Protein AF-A0AAJ1N4U2-F1 (afdb_monomer)

Foldseek 3Di:
DCLLLLADPVDAQFFDDPVSVVVCCVVQNPVRVQVVVVVCCVVQQFAPPQKDQDPDDPDRIDGDRRRSGTDPVSNCVSPPPPVCVVPVDDPDDDDPVVVVVVVVVVVLVPDDPVVVVVVVVQCVVPNPVRND

Radius of gyration: 30.69 Å; Cα contacts (8 Å, |Δi|>4): 133; chains: 1; bounding box: 66×24×77 Å

pLDDT: mean 81.11, std 14.92, range [43.81, 97.19]

Organism: Providencia stuartii (NCBI:txid588)

Sequence (132 aa):
MIIQALNNREFLMKPITQDKFNELLEEFGEDQLARELDYLQKRGLVQDGAVRIGVVDDEPYSFNIHKMGLTADGVDCANADTLGNKLNVVNIKIHESTIKNLEAMIRAVNLPDEDKKTLLDMVKEKGAEAVV

Structure (mmCIF, N/CA/C/O backbone):
data_AF-A0AAJ1N4U2-F1
#
_entry.id   AF-A0AAJ1N4U2-F1
#
loop_
_atom_site.group_PDB
_atom_site.id
_atom_site.type_symbol
_atom_site.label_atom_id
_atom_site.label_alt_id
_atom_site.label_comp_id
_atom_site.label_asym_id
_atom_site.label_entity_id
_atom_site.label_seq_id
_atom_site.pdbx_PDB_ins_code
_atom_site.Cartn_x
_atom_site.Cartn_y
_atom_site.Cartn_z
_atom_site.occupancy
_atom_site.B_iso_or_equiv
_atom_site.auth_seq_id
_atom_site.auth_comp_id
_atom_site.auth_asym_id
_atom_site.auth_atom_id
_atom_site.pdbx_PDB_model_num
ATOM 1 N N . MET A 1 1 ? 5.713 5.160 3.209 1.00 71.12 1 MET A N 1
ATOM 2 C CA . MET A 1 1 ? 5.753 3.776 2.685 1.00 71.12 1 MET A CA 1
ATOM 3 C C . MET A 1 1 ? 5.437 3.882 1.207 1.00 71.12 1 MET A C 1
ATOM 5 O O . MET A 1 1 ? 4.383 4.443 0.910 1.00 71.12 1 MET A O 1
ATOM 9 N N . ILE A 1 2 ? 6.318 3.441 0.296 1.00 88.31 2 ILE A N 1
ATOM 10 C CA . ILE A 1 2 ? 6.196 3.842 -1.128 1.00 88.31 2 ILE A CA 1
ATOM 11 C C . ILE A 1 2 ? 4.882 3.393 -1.778 1.00 88.31 2 ILE A C 1
ATOM 13 O O . ILE A 1 2 ? 4.471 3.957 -2.785 1.00 88.31 2 ILE A O 1
ATOM 17 N N . ILE A 1 3 ? 4.206 2.389 -1.207 1.00 90.44 3 ILE A N 1
ATOM 18 C CA . ILE A 1 3 ? 2.956 1.838 -1.741 1.00 90.44 3 ILE A CA 1
ATOM 19 C C . ILE A 1 3 ? 1.891 2.919 -2.000 1.00 90.44 3 ILE A C 1
ATOM 21 O O . ILE A 1 3 ? 1.151 2.833 -2.973 1.00 90.44 3 ILE A O 1
ATOM 25 N N . GLN A 1 4 ? 1.840 3.964 -1.164 1.00 89.62 4 GLN A N 1
ATOM 26 C CA . GLN A 1 4 ? 0.910 5.083 -1.339 1.00 89.62 4 GLN A CA 1
ATOM 27 C C . GLN A 1 4 ? 1.289 5.949 -2.543 1.00 89.62 4 GLN A C 1
ATOM 29 O O . GLN A 1 4 ? 0.407 6.422 -3.250 1.00 89.62 4 GLN A O 1
ATOM 34 N N . ALA A 1 5 ? 2.586 6.117 -2.801 1.00 89.94 5 ALA A N 1
ATOM 35 C CA . ALA A 1 5 ? 3.099 6.888 -3.927 1.00 89.94 5 ALA A CA 1
ATOM 36 C C . ALA A 1 5 ? 2.989 6.127 -5.265 1.00 89.94 5 ALA A C 1
ATOM 38 O O . ALA A 1 5 ? 2.862 6.753 -6.314 1.00 89.94 5 ALA A O 1
ATOM 39 N N . LEU A 1 6 ? 2.975 4.787 -5.226 1.00 90.69 6 LEU A N 1
ATOM 40 C CA . LEU A 1 6 ? 2.677 3.921 -6.378 1.00 90.69 6 LEU A CA 1
ATOM 41 C C . LEU A 1 6 ? 1.180 3.870 -6.731 1.00 90.69 6 LEU A C 1
ATOM 43 O O . LEU A 1 6 ? 0.813 3.402 -7.808 1.00 90.69 6 LEU A O 1
ATOM 47 N N . ASN A 1 7 ? 0.299 4.301 -5.827 1.00 90.62 7 ASN A N 1
ATOM 48 C CA . ASN A 1 7 ? -1.142 4.166 -5.995 1.00 90.62 7 ASN A CA 1
ATOM 49 C C . ASN A 1 7 ? -1.709 5.223 -6.956 1.00 90.62 7 ASN A C 1
ATOM 51 O O . ASN A 1 7 ? -1.970 6.364 -6.571 1.00 90.62 7 ASN A O 1
ATOM 55 N N . ASN A 1 8 ? -1.949 4.831 -8.207 1.00 86.75 8 ASN A N 1
ATOM 56 C CA . ASN A 1 8 ? -2.644 5.666 -9.181 1.00 86.75 8 ASN A CA 1
ATOM 57 C C . ASN A 1 8 ? -4.167 5.514 -9.036 1.00 86.75 8 ASN A C 1
ATOM 59 O O . ASN A 1 8 ? -4.750 4.546 -9.521 1.00 86.75 8 ASN A O 1
ATOM 63 N N . ARG A 1 9 ? -4.817 6.492 -8.391 1.00 83.19 9 ARG A N 1
ATOM 64 C CA . ARG A 1 9 ? -6.269 6.470 -8.128 1.00 83.19 9 ARG A CA 1
ATOM 65 C C . ARG A 1 9 ? -7.139 6.615 -9.377 1.00 83.19 9 ARG A C 1
ATOM 67 O O . ARG A 1 9 ? -8.278 6.162 -9.360 1.00 83.19 9 ARG A O 1
ATOM 74 N N . GLU A 1 10 ? -6.625 7.233 -10.437 1.00 84.69 10 GLU A N 1
ATOM 75 C CA . GLU A 1 10 ? -7.352 7.378 -11.705 1.00 84.69 10 GLU A CA 1
ATOM 76 C C . GLU A 1 10 ? -7.280 6.095 -12.540 1.00 84.69 10 GLU A C 1
ATOM 78 O O . GLU A 1 10 ? -8.242 5.722 -13.211 1.00 84.69 10 GLU A O 1
ATOM 83 N N . PHE A 1 11 ? -6.151 5.384 -12.461 1.00 88.12 11 PHE A N 1
ATOM 84 C CA . PHE A 1 11 ? -5.898 4.155 -13.205 1.00 88.12 11 PHE A CA 1
ATOM 85 C C . PHE A 1 11 ? -5.317 3.072 -12.295 1.00 88.12 11 PHE A C 1
ATOM 87 O O . PHE A 1 11 ? -4.122 2.772 -12.333 1.00 88.12 11 PHE A O 1
ATOM 94 N N . LEU A 1 12 ? -6.192 2.464 -11.492 1.00 89.19 12 LEU A N 1
ATOM 95 C CA . LEU A 1 12 ? -5.821 1.416 -10.543 1.00 89.19 12 LEU A CA 1
ATOM 96 C C . LEU A 1 12 ? -5.048 0.281 -11.221 1.00 89.19 12 LEU A C 1
ATOM 98 O O . LEU A 1 12 ? -5.379 -0.142 -12.331 1.00 89.19 12 LEU A O 1
ATOM 102 N N . MET A 1 13 ? -4.032 -0.224 -10.518 1.00 93.25 13 MET A N 1
ATOM 103 C CA . MET A 1 13 ? -3.171 -1.343 -10.933 1.00 93.25 13 MET A CA 1
ATOM 104 C C . MET A 1 13 ? -2.369 -1.119 -12.224 1.00 93.25 13 MET A C 1
ATOM 106 O O . MET A 1 13 ? -1.583 -1.992 -12.610 1.00 93.25 13 MET A O 1
ATOM 110 N N . LYS A 1 14 ? -2.520 0.027 -12.902 1.00 94.94 14 LYS A N 1
ATOM 111 C CA . LYS A 1 14 ? -1.643 0.354 -14.022 1.00 94.94 14 LYS A CA 1
ATOM 112 C C . LYS A 1 14 ? -0.228 0.620 -13.506 1.00 94.94 14 LYS A C 1
ATOM 114 O O . LYS A 1 14 ? -0.076 1.209 -12.434 1.00 94.94 14 LYS A O 1
ATOM 119 N N . PRO A 1 15 ? 0.802 0.203 -14.259 1.00 95.06 15 PRO A N 1
ATOM 120 C CA . PRO A 1 15 ? 2.168 0.580 -13.944 1.00 95.06 15 PRO A CA 1
ATOM 121 C C . PRO A 1 15 ? 2.332 2.102 -13.925 1.00 95.06 15 PRO A C 1
ATOM 123 O O . PRO A 1 15 ? 1.646 2.813 -14.668 1.00 95.06 15 PRO A O 1
ATOM 126 N N . ILE A 1 16 ? 3.241 2.590 -13.085 1.00 94.56 16 ILE A N 1
ATOM 127 C CA . ILE A 1 16 ? 3.584 4.013 -13.041 1.00 94.56 16 ILE A CA 1
ATOM 128 C C . ILE A 1 16 ? 4.228 4.483 -14.356 1.00 94.56 16 ILE A C 1
ATOM 130 O O . ILE A 1 16 ? 4.730 3.691 -15.156 1.00 94.56 16 ILE A O 1
ATOM 134 N N . THR A 1 17 ? 4.212 5.795 -14.583 1.00 95.25 17 THR A N 1
ATOM 135 C CA . THR A 1 17 ? 4.897 6.423 -15.718 1.00 95.25 17 THR A CA 1
ATOM 136 C C . THR A 1 17 ? 6.392 6.590 -15.446 1.00 95.25 17 THR A C 1
ATOM 138 O O . THR A 1 17 ? 6.836 6.521 -14.299 1.00 95.25 17 THR A O 1
ATOM 141 N N . GLN A 1 18 ? 7.169 6.861 -16.501 1.00 95.19 18 GLN A N 1
ATOM 142 C CA . GLN A 1 18 ? 8.587 7.209 -16.372 1.00 95.19 18 GLN A CA 1
ATOM 143 C C . GLN A 1 18 ? 8.787 8.453 -15.497 1.00 95.19 18 GLN A C 1
ATOM 145 O O . GLN A 1 18 ? 9.651 8.448 -14.629 1.00 95.19 18 GLN A O 1
ATOM 150 N N . ASP A 1 19 ? 7.964 9.487 -15.686 1.00 95.75 19 ASP A N 1
ATOM 151 C CA . ASP A 1 19 ? 8.048 10.716 -14.890 1.00 95.75 19 ASP A CA 1
ATOM 152 C C . ASP A 1 19 ? 7.829 10.416 -13.407 1.00 95.75 19 ASP A C 1
ATOM 154 O O . ASP A 1 19 ? 8.625 10.823 -12.565 1.00 95.75 19 ASP A O 1
ATOM 158 N N . LYS A 1 20 ? 6.818 9.595 -13.087 1.00 94.88 20 LYS A N 1
ATOM 159 C CA . LYS A 1 20 ? 6.563 9.197 -11.704 1.00 94.88 20 LYS A CA 1
ATOM 160 C C . LYS A 1 20 ? 7.698 8.356 -11.126 1.00 94.88 20 LYS A C 1
ATOM 162 O O . LYS A 1 20 ? 8.011 8.480 -9.949 1.00 94.88 20 LYS A O 1
ATOM 167 N N . PHE A 1 21 ? 8.310 7.493 -11.932 1.00 95.56 21 PHE A N 1
ATOM 168 C CA . PHE A 1 21 ? 9.479 6.727 -11.511 1.00 95.56 21 PHE A CA 1
ATOM 169 C C . PHE A 1 21 ? 10.664 7.640 -11.174 1.00 95.56 21 PHE A C 1
ATOM 171 O O . PHE A 1 21 ? 11.279 7.458 -10.128 1.00 95.56 21 PHE A O 1
ATOM 178 N N . ASN A 1 22 ? 10.933 8.653 -12.001 1.00 96.50 22 ASN A N 1
ATOM 179 C CA . ASN A 1 22 ? 11.988 9.630 -11.741 1.00 96.50 22 ASN A CA 1
ATOM 180 C C . ASN A 1 22 ? 11.709 10.432 -10.457 1.00 96.50 22 ASN A C 1
ATOM 182 O O . ASN A 1 22 ? 12.612 10.589 -9.644 1.00 96.50 22 ASN A O 1
ATOM 186 N N . GLU A 1 23 ? 10.458 10.848 -10.217 1.00 95.69 23 GLU A N 1
ATOM 187 C CA . GLU A 1 23 ? 10.066 11.488 -8.949 1.00 95.69 23 GLU A CA 1
ATOM 188 C C . GLU A 1 23 ? 10.363 10.592 -7.736 1.00 95.69 23 GLU A C 1
ATOM 190 O O . GLU A 1 23 ? 10.913 11.051 -6.740 1.00 95.69 23 GLU A O 1
ATOM 195 N N . LEU A 1 24 ? 10.018 9.300 -7.814 1.00 94.88 24 LEU A N 1
ATOM 196 C CA . LEU A 1 24 ? 10.280 8.347 -6.730 1.00 94.88 24 LEU A CA 1
ATOM 197 C C . LEU A 1 24 ? 11.783 8.126 -6.515 1.00 94.88 24 LEU A C 1
ATOM 199 O O . LEU A 1 24 ? 12.220 7.959 -5.377 1.00 94.88 24 LEU A O 1
ATOM 203 N N . LEU A 1 25 ? 12.574 8.117 -7.589 1.00 94.12 25 LEU A N 1
ATOM 204 C CA . LEU A 1 25 ? 14.029 8.029 -7.499 1.00 94.12 25 LEU A CA 1
ATOM 205 C C . LEU A 1 25 ? 14.635 9.260 -6.826 1.00 94.12 25 LEU A C 1
ATOM 207 O O . LEU A 1 25 ? 15.504 9.106 -5.974 1.00 94.12 25 LEU A O 1
ATOM 211 N N . GLU A 1 26 ? 14.167 10.459 -7.168 1.00 95.75 26 GLU A N 1
ATOM 212 C CA . GLU A 1 26 ? 14.615 11.701 -6.532 1.00 95.75 26 GLU A CA 1
ATOM 213 C C . GLU A 1 26 ? 14.208 11.772 -5.053 1.00 95.75 26 GLU A C 1
ATOM 215 O O . GLU A 1 26 ? 14.992 12.223 -4.219 1.00 95.75 26 GLU A O 1
ATOM 220 N N . GLU A 1 27 ? 13.002 11.306 -4.712 1.00 95.00 27 GLU A N 1
ATOM 221 C CA . GLU A 1 27 ? 12.466 11.367 -3.348 1.00 95.00 27 GLU A CA 1
ATOM 222 C C . GLU A 1 27 ? 13.116 10.343 -2.402 1.00 95.00 27 GLU A C 1
ATOM 224 O O . GLU A 1 27 ? 13.450 10.677 -1.264 1.00 95.00 27 GLU A O 1
ATOM 229 N N . PHE A 1 28 ? 13.287 9.095 -2.850 1.00 92.38 28 PHE A N 1
ATOM 230 C CA . PHE A 1 28 ? 13.710 7.983 -1.988 1.00 92.38 28 PHE A CA 1
ATOM 231 C C . PHE A 1 28 ? 15.150 7.516 -2.239 1.00 92.38 28 PHE A C 1
ATOM 233 O O . PHE A 1 28 ? 15.760 6.912 -1.356 1.00 92.38 28 PHE A O 1
A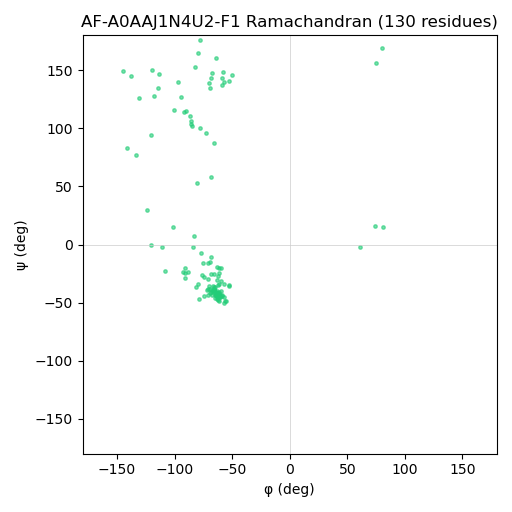TOM 240 N N . GLY A 1 29 ? 15.704 7.775 -3.423 1.00 93.81 29 GLY A N 1
ATOM 241 C CA . GLY A 1 29 ? 16.955 7.175 -3.881 1.00 93.81 29 GLY A CA 1
ATOM 242 C C . GLY A 1 29 ? 16.801 5.711 -4.313 1.00 93.81 29 GLY A C 1
ATOM 243 O O . GLY A 1 29 ? 15.896 4.992 -3.876 1.00 93.81 29 GLY A O 1
ATOM 244 N N . GLU A 1 30 ? 17.716 5.249 -5.169 1.00 92.44 30 GLU A N 1
ATOM 245 C CA . GLU A 1 30 ? 17.685 3.903 -5.765 1.00 92.44 30 GLU A CA 1
ATOM 246 C C . GLU A 1 30 ? 17.674 2.787 -4.713 1.00 92.44 30 GLU A C 1
ATOM 248 O O . GLU A 1 30 ? 16.805 1.917 -4.736 1.00 92.44 30 GLU A O 1
ATOM 253 N N . ASP A 1 31 ? 18.588 2.840 -3.745 1.00 91.94 31 ASP A N 1
ATOM 254 C CA . ASP A 1 31 ? 18.741 1.834 -2.692 1.00 91.94 31 ASP A CA 1
ATOM 255 C C . ASP A 1 31 ? 17.458 1.588 -1.892 1.00 91.94 31 ASP A C 1
ATOM 257 O O . ASP A 1 31 ? 17.072 0.446 -1.617 1.00 91.94 31 ASP A O 1
ATOM 261 N N . GLN A 1 32 ? 16.812 2.668 -1.447 1.00 93.38 32 GLN A N 1
ATOM 262 C CA . GLN A 1 32 ? 15.592 2.564 -0.658 1.00 93.38 32 GLN A CA 1
ATOM 263 C C . GLN A 1 32 ? 14.437 2.086 -1.532 1.00 93.38 32 GLN A C 1
ATOM 265 O O . GLN A 1 32 ? 13.698 1.189 -1.117 1.00 93.38 32 GLN A O 1
ATOM 270 N N . LEU A 1 33 ? 14.317 2.639 -2.742 1.00 94.94 33 LEU A N 1
ATOM 271 C CA . LEU A 1 33 ? 13.282 2.257 -3.690 1.00 94.94 33 LEU A CA 1
ATOM 272 C C . LEU A 1 33 ? 13.369 0.764 -4.032 1.00 94.94 33 LEU A C 1
ATOM 274 O O . LEU A 1 33 ? 12.354 0.069 -3.997 1.00 94.94 33 LEU A O 1
ATOM 278 N N . ALA A 1 34 ? 14.575 0.246 -4.277 1.00 94.75 34 ALA A N 1
ATOM 279 C CA . ALA A 1 34 ? 14.810 -1.162 -4.571 1.00 94.75 34 ALA A CA 1
ATOM 280 C C . ALA A 1 34 ? 14.406 -2.074 -3.407 1.00 94.75 34 ALA A C 1
ATOM 282 O O . ALA A 1 34 ? 13.675 -3.045 -3.607 1.00 94.75 34 ALA A O 1
ATOM 283 N N . ARG A 1 35 ? 14.825 -1.750 -2.176 1.00 93.81 35 ARG A N 1
ATOM 284 C CA . ARG A 1 35 ? 14.478 -2.545 -0.985 1.00 93.81 35 ARG A CA 1
ATOM 285 C C . ARG A 1 35 ? 12.979 -2.543 -0.696 1.00 93.81 35 ARG A C 1
ATOM 287 O O . ARG A 1 35 ? 12.421 -3.594 -0.379 1.00 93.81 35 ARG A O 1
ATOM 294 N N . GLU A 1 36 ? 12.320 -1.387 -0.792 1.00 94.88 36 GLU A N 1
ATOM 295 C CA . GLU A 1 36 ? 10.876 -1.302 -0.554 1.00 94.88 36 GLU A CA 1
ATOM 296 C C . GLU A 1 36 ? 10.083 -2.012 -1.659 1.00 94.88 36 GLU A C 1
ATOM 298 O O . GLU A 1 36 ? 9.153 -2.754 -1.343 1.00 94.88 36 GLU A O 1
ATOM 303 N N . LEU A 1 37 ? 10.462 -1.874 -2.934 1.00 95.75 37 LEU A N 1
ATOM 304 C CA . LEU A 1 37 ? 9.822 -2.615 -4.028 1.00 95.75 37 LEU A CA 1
ATOM 305 C C . LEU A 1 37 ? 10.007 -4.125 -3.891 1.00 95.75 37 LEU A C 1
ATOM 307 O O . LEU A 1 37 ? 9.043 -4.862 -4.089 1.00 95.75 37 LEU A O 1
ATOM 311 N N . ASP A 1 38 ? 11.201 -4.589 -3.513 1.00 95.69 38 ASP A N 1
ATOM 312 C CA . ASP A 1 38 ? 11.469 -6.016 -3.325 1.00 95.69 38 ASP A CA 1
ATOM 313 C C . ASP A 1 38 ? 10.611 -6.589 -2.189 1.00 95.69 38 ASP A C 1
ATOM 315 O O . ASP A 1 38 ? 10.006 -7.656 -2.311 1.00 95.69 38 ASP A O 1
ATOM 319 N N . TYR A 1 39 ? 10.477 -5.836 -1.097 1.00 95.38 39 TYR A N 1
ATOM 320 C CA . TYR A 1 39 ? 9.570 -6.192 -0.015 1.00 95.38 39 TYR A CA 1
ATOM 321 C C . TYR A 1 39 ? 8.108 -6.253 -0.483 1.00 95.38 39 TYR A C 1
ATOM 323 O O . T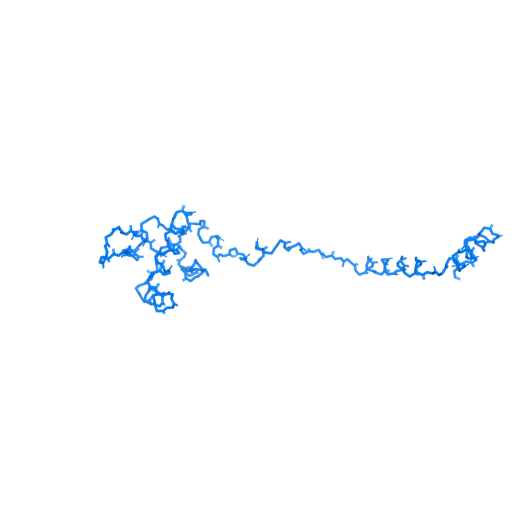YR A 1 39 ? 7.411 -7.234 -0.211 1.00 95.38 39 TYR A O 1
ATOM 331 N N . LEU A 1 40 ? 7.634 -5.229 -1.200 1.00 96.00 40 LEU A N 1
ATOM 332 C CA . LEU A 1 40 ? 6.244 -5.137 -1.651 1.00 96.00 40 LEU A CA 1
ATOM 333 C C . LEU A 1 40 ? 5.887 -6.215 -2.686 1.00 96.00 40 LEU A C 1
ATOM 335 O O . LEU A 1 40 ? 4.801 -6.789 -2.591 1.00 96.00 40 LEU A O 1
ATOM 339 N N . GLN A 1 41 ? 6.780 -6.541 -3.627 1.00 96.25 41 GLN A N 1
ATOM 340 C CA . GLN A 1 41 ? 6.544 -7.620 -4.595 1.00 96.25 41 GLN A CA 1
ATOM 341 C C . GLN A 1 41 ? 6.535 -8.998 -3.911 1.00 96.25 41 GLN A C 1
ATOM 343 O O . GLN A 1 41 ? 5.637 -9.797 -4.163 1.00 96.25 41 GLN A O 1
ATOM 348 N N . LYS A 1 42 ? 7.439 -9.257 -2.948 1.00 95.38 42 LYS A N 1
ATOM 349 C CA . LYS A 1 42 ? 7.440 -10.499 -2.142 1.00 95.38 42 LYS A CA 1
ATOM 350 C C . LYS A 1 42 ? 6.185 -10.645 -1.285 1.00 95.38 42 LYS A C 1
ATOM 352 O O . LYS A 1 42 ? 5.739 -11.754 -1.003 1.00 95.38 42 LYS A O 1
ATOM 357 N N . ARG A 1 43 ? 5.611 -9.517 -0.865 1.00 96.38 43 ARG A N 1
ATOM 358 C CA . ARG A 1 43 ? 4.328 -9.432 -0.161 1.00 96.38 43 ARG A CA 1
ATOM 359 C C . ARG A 1 43 ? 3.108 -9.590 -1.074 1.00 96.38 43 ARG A C 1
ATOM 361 O O . ARG A 1 43 ? 2.006 -9.642 -0.533 1.00 96.38 43 ARG A O 1
ATOM 368 N N . GLY A 1 44 ? 3.292 -9.637 -2.396 1.00 96.38 44 GLY A N 1
ATOM 369 C CA . GLY A 1 44 ? 2.217 -9.699 -3.387 1.00 96.38 44 GLY A CA 1
ATOM 370 C C . GLY A 1 44 ? 1.466 -8.380 -3.588 1.00 96.38 44 GLY A C 1
ATOM 371 O O . GLY A 1 44 ? 0.371 -8.395 -4.136 1.00 96.38 44 GLY A O 1
ATOM 372 N N . LEU A 1 45 ? 2.016 -7.247 -3.135 1.00 96.50 45 LEU A N 1
ATOM 373 C CA . LEU A 1 45 ? 1.375 -5.922 -3.189 1.00 96.50 45 LEU A CA 1
ATOM 374 C C . LEU A 1 45 ? 1.754 -5.131 -4.451 1.00 96.50 45 LEU A C 1
ATOM 376 O O . LEU A 1 45 ? 1.018 -4.255 -4.895 1.00 96.50 45 LEU A O 1
ATOM 380 N N . 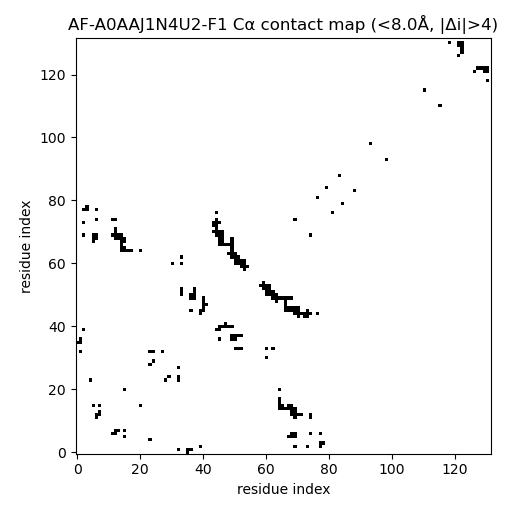VAL A 1 46 ? 2.899 -5.451 -5.044 1.00 97.19 46 VAL A N 1
ATOM 381 C CA . VAL A 1 46 ? 3.364 -4.945 -6.342 1.00 97.19 46 VAL A CA 1
ATOM 382 C C . VAL A 1 46 ? 3.544 -6.147 -7.266 1.00 97.19 46 VAL A C 1
ATOM 384 O O . VAL A 1 46 ? 3.792 -7.254 -6.784 1.00 97.19 46 VAL A O 1
ATOM 387 N N . GLN A 1 47 ? 3.373 -5.967 -8.578 1.00 96.56 47 GLN A N 1
ATOM 388 C CA . GLN A 1 47 ? 3.545 -7.075 -9.520 1.00 96.56 47 GLN A CA 1
ATOM 389 C C . GLN A 1 47 ? 4.959 -7.666 -9.435 1.00 96.56 47 GLN A C 1
ATOM 391 O O . GLN A 1 47 ? 5.949 -6.951 -9.280 1.00 96.56 47 GLN A O 1
ATOM 396 N N . ASP A 1 48 ? 5.040 -8.986 -9.584 1.00 95.75 48 ASP A N 1
ATOM 397 C CA . ASP A 1 48 ? 6.314 -9.695 -9.593 1.00 95.75 48 ASP A CA 1
ATOM 398 C C . ASP A 1 48 ? 7.236 -9.198 -10.720 1.00 95.75 48 ASP A C 1
ATOM 400 O O . ASP A 1 48 ? 6.810 -8.960 -11.860 1.00 95.75 48 ASP A O 1
ATOM 404 N N . GLY A 1 49 ? 8.515 -9.039 -10.378 1.00 94.38 49 GLY A N 1
ATOM 405 C CA . GLY A 1 49 ? 9.548 -8.542 -11.277 1.00 94.38 49 GLY A CA 1
ATOM 406 C C . GLY A 1 49 ? 9.588 -7.023 -11.438 1.00 94.38 49 GLY A C 1
ATOM 407 O O . GLY A 1 49 ? 10.229 -6.563 -12.382 1.00 94.38 49 GLY A O 1
ATOM 408 N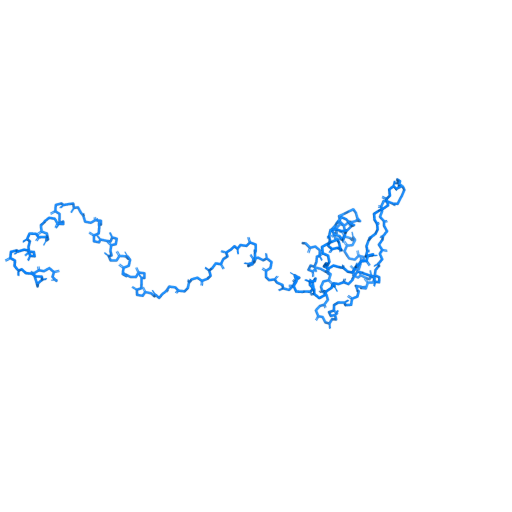 N . ALA A 1 50 ? 8.937 -6.255 -10.558 1.00 95.62 50 ALA A N 1
ATOM 409 C CA . ALA A 1 50 ? 9.061 -4.795 -10.496 1.00 95.62 50 ALA A CA 1
ATOM 410 C C . ALA A 1 50 ? 10.486 -4.342 -10.161 1.00 95.62 50 ALA A C 1
ATOM 412 O O . ALA A 1 50 ? 10.957 -3.335 -10.691 1.00 95.62 50 ALA A O 1
ATOM 413 N N . VAL A 1 51 ? 11.185 -5.114 -9.328 1.00 95.25 51 VAL A N 1
ATOM 414 C CA . VAL A 1 51 ? 12.614 -4.945 -9.076 1.00 95.25 51 VAL A CA 1
ATOM 415 C C . VAL A 1 51 ? 13.306 -6.300 -9.023 1.00 95.25 51 VAL A C 1
ATOM 417 O O . VAL A 1 51 ? 12.754 -7.295 -8.549 1.00 95.25 51 VAL A O 1
ATOM 420 N N . ARG A 1 52 ? 14.543 -6.347 -9.501 1.00 92.94 52 ARG A N 1
ATOM 421 C CA . ARG A 1 52 ? 15.453 -7.473 -9.301 1.00 92.94 52 ARG A CA 1
ATOM 422 C C . ARG A 1 52 ? 16.655 -6.980 -8.524 1.00 92.94 52 ARG A C 1
ATOM 424 O O . ARG A 1 52 ? 17.270 -6.001 -8.926 1.00 92.94 52 ARG A O 1
ATOM 431 N N . ILE A 1 53 ? 16.980 -7.667 -7.437 1.00 87.94 53 ILE A N 1
ATOM 432 C CA . ILE A 1 53 ? 18.194 -7.406 -6.666 1.00 87.94 53 ILE A CA 1
ATOM 433 C C . ILE A 1 53 ? 19.289 -8.322 -7.217 1.00 87.94 53 ILE A C 1
ATOM 435 O O . ILE A 1 53 ? 19.162 -9.549 -7.165 1.00 87.94 53 ILE A O 1
ATOM 439 N N . GLY A 1 54 ? 20.305 -7.716 -7.825 1.00 77.62 54 GLY A N 1
ATOM 440 C CA . GLY A 1 54 ? 21.493 -8.378 -8.350 1.00 77.62 54 GLY A CA 1
ATOM 441 C C . GLY A 1 54 ? 22.522 -8.625 -7.247 1.00 77.62 54 GLY A C 1
ATOM 442 O O . GLY A 1 54 ? 22.571 -7.915 -6.249 1.00 77.62 54 GLY A O 1
ATOM 443 N N . VAL A 1 55 ? 23.345 -9.659 -7.421 1.00 59.44 55 VAL A N 1
ATOM 444 C CA . VAL A 1 55 ? 24.417 -10.045 -6.478 1.00 59.44 55 VAL A CA 1
ATOM 445 C C . VAL A 1 55 ? 25.794 -9.569 -6.974 1.00 59.44 55 VAL A C 1
ATOM 447 O O . VAL A 1 55 ? 26.815 -10.089 -6.537 1.00 59.44 55 VAL A O 1
ATOM 450 N N . VAL A 1 56 ? 25.831 -8.655 -7.950 1.00 61.19 56 VAL A N 1
ATOM 451 C CA . VAL A 1 56 ? 27.059 -8.212 -8.632 1.00 61.19 56 VAL A CA 1
ATOM 452 C C . VAL A 1 56 ? 27.309 -6.740 -8.317 1.00 61.19 56 VAL A C 1
ATOM 454 O O . VAL A 1 56 ? 26.375 -5.944 -8.374 1.00 61.19 56 VAL A O 1
ATOM 457 N N . ASP A 1 57 ? 28.558 -6.408 -7.989 1.00 61.72 57 ASP A N 1
ATOM 458 C CA . ASP A 1 57 ? 28.948 -5.151 -7.330 1.00 61.72 57 ASP A CA 1
ATOM 459 C C . ASP A 1 57 ? 28.634 -3.867 -8.125 1.00 61.72 57 ASP A C 1
ATOM 461 O O . ASP A 1 57 ? 28.451 -2.816 -7.515 1.00 61.72 57 ASP A O 1
ATOM 465 N N . ASP A 1 58 ? 28.528 -3.938 -9.457 1.00 67.88 58 ASP A N 1
ATOM 466 C CA . ASP A 1 58 ? 28.392 -2.747 -10.315 1.00 67.88 58 ASP A CA 1
ATOM 467 C C . ASP A 1 58 ? 26.935 -2.323 -10.595 1.00 67.88 58 ASP A C 1
ATOM 469 O O . ASP A 1 58 ? 26.680 -1.151 -10.862 1.00 67.88 58 ASP A O 1
ATOM 473 N N . GLU A 1 59 ? 25.965 -3.241 -10.511 1.00 68.75 59 GLU A N 1
ATOM 474 C CA . GLU A 1 59 ? 24.528 -2.946 -10.661 1.00 68.75 59 GLU A CA 1
ATOM 475 C C . GLU A 1 59 ? 23.724 -3.792 -9.658 1.00 68.75 59 GLU A C 1
ATOM 477 O O . GLU A 1 59 ? 23.215 -4.874 -9.985 1.00 68.75 59 GLU A O 1
ATOM 482 N N . PRO A 1 60 ? 23.608 -3.332 -8.401 1.00 81.94 60 PRO A N 1
ATOM 483 C CA . PRO A 1 60 ? 22.983 -4.113 -7.338 1.00 81.94 60 PRO A CA 1
ATOM 484 C C . PRO A 1 60 ? 21.459 -4.248 -7.508 1.00 81.94 60 PRO A C 1
ATOM 486 O O . PRO A 1 60 ? 20.847 -5.125 -6.892 1.00 81.94 60 PRO A O 1
ATOM 489 N N . TYR A 1 61 ? 20.821 -3.429 -8.353 1.00 88.50 61 TYR A N 1
ATOM 490 C CA . TYR A 1 61 ? 19.378 -3.481 -8.611 1.00 88.50 61 TYR A CA 1
ATOM 491 C C . TYR A 1 61 ? 19.033 -3.146 -10.063 1.00 88.50 61 TYR A C 1
ATOM 493 O O . TYR A 1 61 ? 19.673 -2.317 -10.698 1.00 88.50 61 TYR A O 1
ATOM 501 N N . SER A 1 62 ? 17.949 -3.741 -10.560 1.00 91.88 62 SER A N 1
ATOM 502 C CA . SER A 1 62 ? 17.335 -3.403 -11.845 1.00 91.88 62 SER A CA 1
ATOM 503 C C . SER A 1 62 ? 15.831 -3.200 -11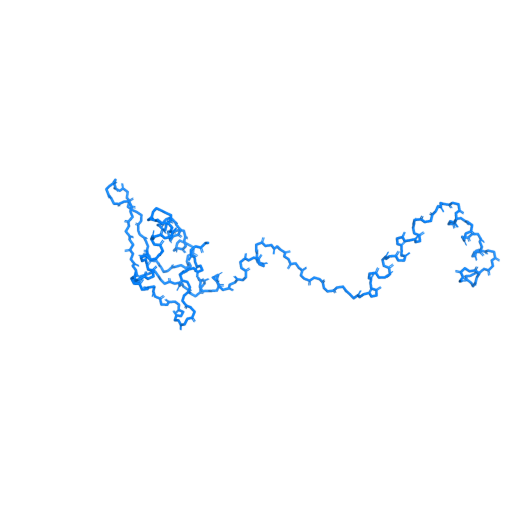.666 1.00 91.88 62 SER A C 1
ATOM 505 O O . SER A 1 62 ? 15.141 -4.077 -11.137 1.00 91.88 62 SER A O 1
ATOM 507 N N . PHE A 1 63 ? 15.322 -2.047 -12.106 1.00 94.38 63 PHE A N 1
ATOM 508 C CA . PHE A 1 63 ? 13.904 -1.687 -12.031 1.00 94.38 63 PHE A CA 1
ATOM 509 C C . PHE A 1 63 ? 13.184 -1.983 -13.348 1.00 94.38 63 PHE A C 1
ATOM 511 O O . PHE A 1 63 ? 13.694 -1.706 -14.432 1.00 94.38 63 PHE A O 1
ATOM 518 N N . ASN A 1 64 ? 11.956 -2.493 -13.259 1.00 95.50 64 ASN A N 1
ATOM 519 C CA . ASN A 1 64 ? 11.084 -2.703 -14.409 1.00 95.50 64 ASN A CA 1
ATOM 520 C C . ASN A 1 64 ? 9.795 -1.899 -14.246 1.00 95.50 64 ASN A C 1
ATOM 522 O O . ASN A 1 64 ? 8.812 -2.372 -13.672 1.00 95.50 64 ASN A O 1
ATOM 526 N N . ILE A 1 65 ? 9.787 -0.695 -14.812 1.00 95.31 65 ILE A N 1
ATOM 527 C CA . ILE A 1 65 ? 8.688 0.272 -14.690 1.00 95.31 65 ILE A CA 1
ATOM 528 C C . ILE A 1 65 ? 7.357 -0.320 -15.175 1.00 95.31 65 ILE A C 1
ATOM 530 O O . ILE A 1 65 ? 6.324 -0.091 -14.557 1.00 95.31 65 ILE A O 1
ATOM 534 N N . HIS A 1 66 ? 7.366 -1.183 -16.197 1.00 95.06 66 HIS A N 1
ATOM 535 C CA . HIS A 1 66 ? 6.158 -1.850 -16.706 1.00 95.06 66 HIS A CA 1
ATOM 536 C C . HIS A 1 66 ? 5.545 -2.875 -15.740 1.00 95.06 66 HIS A C 1
ATOM 538 O O . HIS A 1 66 ? 4.436 -3.355 -15.977 1.00 95.06 66 HIS A O 1
ATOM 544 N N . LYS A 1 67 ? 6.257 -3.222 -14.667 1.00 95.38 67 LYS A N 1
ATOM 545 C CA . LYS A 1 67 ? 5.800 -4.081 -13.570 1.00 95.38 67 LYS A CA 1
ATOM 546 C C . LYS A 1 67 ? 5.618 -3.312 -12.261 1.00 95.38 67 LYS A C 1
ATOM 548 O O . LYS A 1 67 ? 5.122 -3.869 -11.291 1.00 95.38 67 LYS A O 1
ATOM 553 N N . MET A 1 68 ? 5.919 -2.015 -12.225 1.00 95.06 68 MET A N 1
ATOM 554 C CA . MET A 1 68 ? 5.696 -1.154 -11.059 1.00 95.06 68 MET A CA 1
ATOM 555 C C . MET A 1 68 ? 4.234 -0.694 -10.972 1.00 95.06 68 MET A C 1
ATOM 557 O O . MET A 1 68 ? 3.935 0.495 -10.914 1.00 95.06 68 MET A O 1
ATOM 561 N N . GLY A 1 69 ? 3.311 -1.654 -11.008 1.00 95.00 69 GLY A N 1
ATOM 562 C CA . GLY A 1 69 ? 1.892 -1.464 -10.726 1.00 95.00 69 GLY A CA 1
ATOM 563 C C . GLY A 1 69 ? 1.508 -2.210 -9.452 1.00 95.00 69 GLY A C 1
ATOM 564 O O . GLY A 1 69 ? 2.058 -3.274 -9.158 1.00 95.00 69 GLY A O 1
ATOM 565 N N . LEU A 1 70 ? 0.558 -1.662 -8.696 1.00 96.75 70 LEU A N 1
ATOM 566 C CA . LEU A 1 70 ? -0.023 -2.368 -7.556 1.00 96.75 70 LEU A CA 1
ATOM 567 C C . LEU A 1 70 ? -0.847 -3.574 -8.031 1.00 96.75 70 LEU A C 1
ATOM 569 O O . LEU A 1 70 ? -1.463 -3.541 -9.098 1.00 96.75 70 LEU A O 1
ATOM 573 N N . THR A 1 71 ? -0.879 -4.632 -7.228 1.00 96.75 71 THR A N 1
ATOM 574 C CA . THR A 1 71 ? -1.878 -5.706 -7.359 1.00 96.75 71 THR A CA 1
ATOM 575 C C . THR A 1 71 ? -3.219 -5.251 -6.765 1.00 96.75 71 THR A C 1
ATOM 577 O O . THR A 1 71 ? -3.299 -4.163 -6.194 1.00 96.75 71 THR A O 1
ATOM 580 N N . ALA A 1 72 ? -4.273 -6.070 -6.860 1.00 94.88 72 ALA A N 1
ATOM 581 C CA . ALA A 1 72 ? -5.538 -5.787 -6.171 1.00 94.88 72 ALA A CA 1
ATOM 582 C C . ALA A 1 72 ? -5.320 -5.614 -4.653 1.00 94.88 72 ALA A C 1
ATOM 584 O O . ALA A 1 72 ? -5.674 -4.578 -4.096 1.00 94.88 72 ALA A O 1
ATOM 585 N N . ASP A 1 73 ? -4.598 -6.548 -4.026 1.00 94.25 73 ASP A N 1
ATOM 586 C CA . ASP A 1 73 ? -4.220 -6.467 -2.608 1.00 94.25 73 ASP A CA 1
ATOM 587 C C . ASP A 1 73 ? -3.345 -5.240 -2.308 1.00 94.25 73 ASP A C 1
ATOM 589 O O . ASP A 1 73 ? -3.436 -4.637 -1.239 1.00 94.25 73 ASP A O 1
ATOM 593 N N . GLY A 1 74 ? -2.491 -4.846 -3.258 1.00 94.06 74 GLY A N 1
ATOM 594 C CA . GLY A 1 74 ? -1.686 -3.631 -3.181 1.00 94.06 74 GLY A CA 1
ATOM 595 C C . GLY A 1 74 ? -2.524 -2.358 -3.143 1.00 94.06 74 GLY A C 1
ATOM 596 O O . GLY A 1 74 ? -2.269 -1.483 -2.317 1.00 94.06 74 GLY A O 1
ATOM 597 N N . VAL A 1 75 ? -3.533 -2.264 -4.011 1.00 93.00 75 VAL A N 1
ATOM 598 C CA . VAL A 1 75 ? -4.494 -1.152 -4.045 1.00 93.00 75 VAL A CA 1
ATOM 599 C C . VAL A 1 75 ? -5.289 -1.100 -2.744 1.00 93.00 75 VAL A C 1
ATOM 601 O O . VAL A 1 75 ? -5.385 -0.033 -2.135 1.00 93.00 75 VAL A O 1
ATOM 604 N N . ASP A 1 76 ? -5.798 -2.241 -2.281 1.00 90.81 76 ASP A N 1
ATOM 605 C CA . ASP A 1 76 ? -6.542 -2.327 -1.025 1.00 90.81 76 ASP A CA 1
ATOM 606 C C . ASP A 1 76 ? -5.666 -1.927 0.163 1.00 90.81 76 ASP A C 1
ATOM 608 O O . ASP A 1 76 ? -6.094 -1.153 1.014 1.00 90.81 76 ASP A O 1
ATOM 612 N N . CYS A 1 77 ? -4.404 -2.358 0.194 1.00 89.38 77 CYS A N 1
ATOM 613 C CA . CYS A 1 77 ? -3.445 -1.972 1.226 1.00 89.38 77 CYS A CA 1
ATOM 614 C C . CYS A 1 77 ? -3.091 -0.476 1.181 1.00 89.38 77 CYS A C 1
ATOM 616 O O . CYS A 1 77 ? -2.986 0.161 2.230 1.00 89.38 77 CYS A O 1
ATOM 618 N N . ALA A 1 78 ? -2.920 0.100 -0.012 1.00 89.44 78 ALA A N 1
ATOM 619 C CA . ALA A 1 78 ? -2.594 1.515 -0.182 1.00 89.44 78 ALA A CA 1
ATOM 620 C C . ALA A 1 78 ? -3.770 2.443 0.162 1.00 89.44 78 ALA A C 1
ATOM 622 O O . ALA A 1 78 ? -3.550 3.580 0.584 1.00 89.44 78 ALA A O 1
ATOM 623 N N . ASN A 1 79 ? -5.000 1.963 -0.033 1.00 85.12 79 ASN A N 1
ATOM 624 C CA . ASN A 1 79 ? -6.234 2.676 0.292 1.00 85.12 79 ASN A CA 1
ATOM 625 C C . ASN A 1 79 ? -6.738 2.390 1.708 1.00 85.12 79 ASN A C 1
ATOM 627 O O . ASN A 1 79 ? -7.517 3.183 2.238 1.00 85.12 79 ASN A O 1
ATOM 631 N N . ALA A 1 80 ? -6.312 1.282 2.319 1.00 76.25 80 ALA A N 1
ATOM 632 C CA . ALA A 1 80 ? -6.590 1.003 3.713 1.00 76.25 80 ALA A CA 1
ATOM 633 C C . ALA A 1 80 ? -6.056 2.154 4.559 1.00 76.25 80 ALA A C 1
ATOM 635 O O . ALA A 1 80 ? -4.967 2.683 4.316 1.00 76.25 80 ALA A O 1
ATOM 636 N N . ASP A 1 81 ? -6.832 2.533 5.569 1.00 62.72 81 ASP A N 1
ATOM 637 C CA . ASP A 1 81 ? -6.448 3.565 6.513 1.00 62.72 81 ASP A CA 1
ATOM 638 C C . ASP A 1 81 ? -5.241 3.055 7.316 1.00 62.72 81 ASP A C 1
ATOM 640 O O . ASP A 1 81 ? -5.357 2.372 8.333 1.00 62.72 81 ASP A O 1
ATOM 644 N N . THR A 1 82 ? -4.044 3.285 6.775 1.00 57.25 82 THR A N 1
ATOM 645 C CA . THR A 1 82 ? -2.781 2.778 7.327 1.00 57.25 82 THR A CA 1
ATOM 646 C C . THR A 1 82 ? -2.539 3.290 8.746 1.00 57.25 82 THR A C 1
ATOM 648 O O . THR A 1 82 ? -1.801 2.648 9.489 1.00 57.25 82 THR A O 1
ATOM 651 N N . LEU A 1 83 ? -3.189 4.389 9.155 1.00 51.53 83 LEU A N 1
ATOM 652 C CA . LEU A 1 83 ? -3.241 4.812 10.553 1.00 51.53 83 LEU A CA 1
ATOM 653 C C . LEU A 1 83 ? -4.263 4.004 11.364 1.00 51.53 83 LEU A C 1
ATOM 655 O O . LEU A 1 83 ? -3.913 3.526 12.441 1.00 51.53 83 LEU A O 1
ATOM 659 N N . GLY A 1 84 ? -5.482 3.812 10.855 1.00 49.91 84 GLY A N 1
ATOM 660 C CA . GLY A 1 84 ? -6.552 3.071 11.539 1.00 49.91 84 GLY A CA 1
ATOM 661 C C . GLY A 1 84 ? -6.284 1.572 11.736 1.00 49.91 84 GLY A C 1
ATOM 662 O O . GLY A 1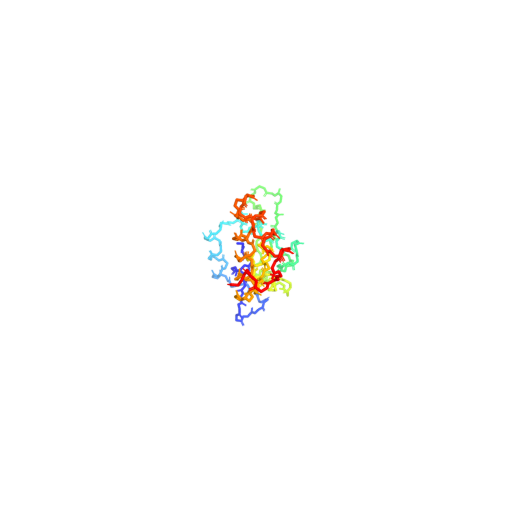 84 ? -6.792 0.986 12.682 1.00 49.91 84 GLY A O 1
ATOM 663 N N . ASN A 1 85 ? -5.454 0.950 10.891 1.00 47.84 85 ASN A N 1
ATOM 664 C CA . ASN A 1 85 ? -5.026 -0.447 11.065 1.00 47.84 85 ASN A CA 1
ATOM 665 C C . ASN A 1 85 ? -3.770 -0.596 11.941 1.00 47.84 85 ASN A C 1
ATOM 667 O O . ASN A 1 85 ? -3.526 -1.665 12.498 1.00 47.84 85 ASN A O 1
ATOM 671 N N . LYS A 1 86 ? -2.945 0.454 12.048 1.00 49.91 86 LYS A N 1
ATOM 672 C CA . LYS A 1 86 ? -1.695 0.440 12.829 1.00 49.91 86 LYS A CA 1
ATOM 673 C C . LYS A 1 86 ? -1.916 0.898 14.271 1.00 49.91 86 LYS A C 1
ATOM 675 O O . LYS A 1 86 ? -1.216 0.451 15.175 1.00 49.91 86 LYS A O 1
ATOM 680 N N . LEU A 1 87 ? -2.910 1.753 14.492 1.00 43.81 87 LEU A N 1
ATOM 681 C CA . LEU A 1 87 ? -3.453 2.077 15.801 1.00 43.81 87 LEU A CA 1
ATOM 682 C C . LEU A 1 87 ? -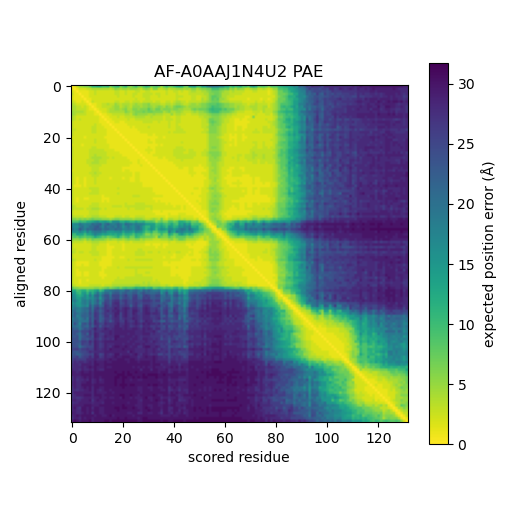4.738 1.263 15.942 1.00 43.81 87 LEU A C 1
ATOM 684 O O . LEU A 1 87 ? -5.665 1.484 15.182 1.00 43.81 87 LEU A O 1
ATOM 688 N N . ASN A 1 88 ? -4.802 0.328 16.887 1.00 49.22 88 ASN A N 1
ATOM 689 C CA . ASN A 1 88 ? -5.971 -0.516 17.166 1.00 49.22 88 ASN A CA 1
ATOM 690 C C . ASN A 1 88 ? -7.139 0.326 17.748 1.00 49.22 88 ASN A C 1
ATOM 692 O O . ASN A 1 88 ? -7.544 0.157 18.898 1.00 49.22 88 ASN A O 1
ATOM 696 N N . VAL A 1 89 ? -7.594 1.339 17.007 1.00 54.88 89 VAL A N 1
ATOM 697 C CA . VAL A 1 89 ? -8.491 2.398 17.473 1.00 54.88 89 VAL A CA 1
ATOM 698 C C . VAL A 1 89 ? -9.913 1.908 17.324 1.00 54.88 89 VAL A C 1
ATOM 700 O O . VAL A 1 89 ? -10.491 1.886 16.240 1.00 54.88 89 VAL A O 1
ATOM 703 N N . VAL A 1 90 ? -10.495 1.536 18.457 1.00 57.47 90 VAL A N 1
ATOM 704 C CA . VAL A 1 90 ? -11.925 1.284 18.568 1.00 57.47 90 VAL A CA 1
ATOM 705 C C . VAL A 1 90 ? -12.605 2.616 18.870 1.00 57.47 90 VAL A C 1
ATOM 707 O O . VAL A 1 90 ? -12.460 3.170 19.958 1.00 57.47 90 VAL A O 1
ATOM 710 N N . ASN A 1 91 ? -13.363 3.138 17.906 1.00 57.84 91 ASN A N 1
ATOM 711 C CA . ASN A 1 91 ? -14.223 4.297 18.134 1.00 57.84 91 ASN A CA 1
ATOM 712 C C . ASN A 1 91 ? -15.429 3.877 18.984 1.00 57.84 91 ASN A C 1
ATOM 714 O O . ASN A 1 91 ? -16.430 3.380 18.465 1.00 57.84 91 ASN A O 1
ATOM 718 N N . ILE A 1 92 ? -15.338 4.081 20.298 1.00 69.19 92 ILE A N 1
ATOM 719 C CA . ILE A 1 92 ? -16.445 3.846 21.229 1.00 69.19 92 ILE A CA 1
ATOM 720 C C . ILE A 1 92 ? -17.255 5.137 21.356 1.00 69.19 92 ILE A C 1
ATOM 722 O O . ILE A 1 92 ? -16.772 6.145 21.869 1.00 69.19 92 ILE A O 1
ATOM 726 N N . LYS A 1 93 ? -18.514 5.109 20.907 1.00 71.44 93 LYS A N 1
ATOM 727 C CA . LYS A 1 93 ? -19.471 6.196 21.147 1.00 71.44 93 LYS A CA 1
ATOM 728 C C . LYS A 1 93 ? -20.144 5.972 22.497 1.00 71.44 93 LYS A C 1
ATOM 730 O O . LYS A 1 93 ? -20.989 5.092 22.629 1.00 71.44 93 LYS A O 1
ATOM 735 N N . ILE A 1 94 ? -19.761 6.767 23.490 1.00 76.31 94 ILE A N 1
ATOM 736 C CA . ILE A 1 94 ? -20.376 6.752 24.819 1.00 76.31 94 ILE A CA 1
ATOM 737 C C . ILE A 1 94 ? -21.465 7.823 24.851 1.00 76.31 94 ILE A C 1
ATOM 739 O O . ILE A 1 94 ? -21.217 8.980 24.519 1.00 76.31 94 ILE A O 1
ATOM 743 N N . HIS A 1 95 ? -22.680 7.442 25.241 1.00 84.44 95 HIS A N 1
ATOM 744 C CA . HIS A 1 95 ? -23.766 8.400 25.423 1.00 84.44 95 HIS A CA 1
ATOM 745 C C . HIS A 1 95 ? -23.491 9.278 26.653 1.00 84.44 95 HIS A C 1
ATOM 747 O O . HIS A 1 95 ? -23.068 8.766 27.690 1.00 84.44 95 HIS A O 1
ATOM 753 N N . GLU A 1 96 ? -23.772 10.581 26.575 1.00 82.88 96 GLU A N 1
ATOM 754 C CA . GLU A 1 96 ? -23.471 11.563 27.634 1.00 82.88 96 GLU A CA 1
ATOM 755 C C . GLU A 1 96 ? -24.025 11.149 29.011 1.00 82.88 96 GLU A C 1
ATOM 757 O O . GLU A 1 96 ? -23.371 11.327 30.038 1.00 82.88 96 GLU A O 1
ATOM 762 N N . SER A 1 97 ? -25.200 10.511 29.038 1.00 77.56 97 SER A N 1
ATOM 763 C CA . SER A 1 97 ? -25.799 9.984 30.274 1.00 77.56 97 SER A CA 1
ATOM 764 C C . SER A 1 97 ? -24.921 8.951 30.989 1.00 77.56 97 SER A C 1
ATOM 766 O O . SER A 1 97 ? -24.929 8.880 32.213 1.00 77.56 97 SER A O 1
ATOM 768 N N . THR A 1 98 ? -24.132 8.172 30.245 1.00 75.06 98 THR A N 1
ATOM 769 C CA . THR A 1 98 ? -23.227 7.164 30.815 1.00 75.06 98 THR A CA 1
ATOM 770 C C . THR A 1 98 ? -22.048 7.833 31.519 1.00 75.06 98 THR A C 1
ATOM 772 O O . THR A 1 98 ? -21.661 7.400 32.601 1.00 75.06 98 THR A O 1
ATOM 775 N N . ILE A 1 99 ? -21.527 8.930 30.957 1.00 83.25 99 ILE A N 1
ATOM 776 C CA . ILE A 1 99 ? -20.464 9.725 31.588 1.00 83.25 99 ILE A CA 1
ATOM 777 C C . ILE A 1 99 ? -20.978 10.368 32.880 1.00 83.25 99 ILE A C 1
ATOM 779 O O . ILE A 1 99 ? -20.338 10.237 33.920 1.00 83.25 99 ILE A O 1
ATOM 783 N N . LYS A 1 100 ? -22.177 10.962 32.855 1.00 77.31 100 LYS A N 1
ATOM 784 C CA . LYS A 1 100 ? -22.799 11.559 34.052 1.00 77.31 100 LYS A CA 1
ATOM 785 C C . LYS A 1 100 ? -23.021 10.541 35.175 1.00 77.31 100 LYS A C 1
ATOM 787 O O . LYS A 1 100 ? -22.772 10.846 36.338 1.00 77.31 100 LYS A O 1
ATOM 792 N N . ASN A 1 101 ? -23.439 9.321 34.838 1.00 74.75 101 ASN A N 1
ATOM 793 C CA . ASN A 1 101 ? -23.615 8.253 35.825 1.00 74.75 101 ASN A CA 1
ATOM 794 C C . ASN A 1 101 ? -22.282 7.816 36.453 1.00 74.75 101 ASN A C 1
ATOM 796 O O . ASN A 1 101 ? -22.224 7.579 37.659 1.00 74.75 101 ASN A O 1
ATOM 800 N N . LEU A 1 102 ? -21.209 7.738 35.660 1.00 75.56 102 LEU A N 1
ATOM 801 C CA . LEU A 1 102 ? -19.864 7.451 36.168 1.00 75.56 102 LEU A CA 1
ATOM 802 C C . LEU A 1 102 ? -19.362 8.562 37.099 1.00 75.56 102 LEU A C 1
ATOM 804 O O . LEU A 1 102 ? -18.846 8.265 38.174 1.00 75.56 102 LEU A O 1
ATOM 808 N N . GLU A 1 103 ? -19.570 9.831 36.742 1.00 76.94 103 GLU A N 1
ATOM 809 C CA . GLU A 1 103 ? -19.227 10.965 37.608 1.00 76.94 103 GLU A CA 1
ATOM 810 C C . GLU A 1 103 ? -19.986 10.932 38.939 1.00 76.94 103 GLU A C 1
ATOM 812 O O . GLU A 1 103 ? -19.387 11.150 39.994 1.00 76.94 103 GLU A O 1
ATOM 817 N N . ALA A 1 104 ? -21.286 10.629 38.911 1.00 76.75 104 ALA A N 1
ATOM 818 C CA . ALA A 1 104 ? -22.102 10.510 40.116 1.00 76.75 104 ALA A CA 1
ATOM 819 C C . ALA A 1 104 ? -21.602 9.380 41.033 1.00 76.75 104 ALA A C 1
ATOM 821 O O . ALA A 1 104 ? -21.468 9.583 42.240 1.00 76.75 104 ALA A O 1
ATOM 822 N N . MET A 1 105 ? -21.252 8.222 40.461 1.00 70.88 105 MET A N 1
ATOM 823 C CA . MET A 1 105 ? -20.666 7.107 41.211 1.00 70.88 105 MET A CA 1
ATOM 824 C C . MET A 1 105 ? -19.318 7.479 41.837 1.00 70.88 105 MET A C 1
ATOM 826 O O . MET A 1 105 ? -19.106 7.222 43.019 1.00 70.88 105 MET A O 1
ATOM 830 N N . ILE A 1 106 ? -18.423 8.133 41.090 1.00 69.25 106 ILE A N 1
ATOM 831 C CA . ILE A 1 106 ? -17.118 8.570 41.610 1.00 69.25 106 ILE A CA 1
ATOM 832 C C . ILE A 1 106 ? -17.302 9.568 42.759 1.00 69.25 106 ILE A C 1
ATOM 834 O O . ILE A 1 106 ? -16.663 9.425 43.798 1.00 69.25 106 ILE A O 1
ATOM 838 N N . ARG A 1 107 ? -18.208 10.544 42.617 1.00 70.25 107 ARG A N 1
ATOM 839 C CA . ARG A 1 107 ? -18.506 11.521 43.677 1.00 70.25 107 ARG A CA 1
ATOM 840 C C . ARG A 1 107 ? -19.084 10.863 44.931 1.00 70.25 107 ARG A C 1
ATOM 842 O O . ARG A 1 107 ? -18.678 11.227 46.027 1.00 70.25 107 ARG A O 1
ATOM 849 N N . ALA A 1 108 ? -19.967 9.877 44.779 1.00 66.38 108 ALA A N 1
ATOM 850 C CA . ALA A 1 108 ? -20.524 9.125 45.904 1.00 66.38 108 ALA A CA 1
ATOM 851 C C . ALA A 1 108 ? -19.465 8.266 46.623 1.00 66.38 108 ALA A C 1
ATOM 853 O O . ALA A 1 108 ? -19.481 8.133 47.846 1.00 66.38 108 ALA A O 1
ATOM 854 N N . VAL A 1 109 ? -18.507 7.705 45.879 1.00 63.97 109 VAL A N 1
ATOM 855 C CA . VAL A 1 109 ? -17.394 6.927 46.449 1.00 63.97 109 VAL A CA 1
ATOM 856 C C . VAL A 1 109 ? -16.356 7.828 47.123 1.00 63.97 109 VAL A C 1
ATOM 858 O O . VAL A 1 109 ? -15.731 7.396 48.089 1.00 63.97 109 VAL A O 1
ATOM 861 N N . ASN A 1 110 ? -16.212 9.080 46.683 1.00 62.47 110 ASN A N 1
ATOM 862 C CA . ASN A 1 110 ? -15.270 10.045 47.253 1.00 62.47 110 ASN A CA 1
ATOM 863 C C . ASN A 1 110 ? -15.794 10.772 48.508 1.00 62.47 110 ASN A C 1
ATOM 865 O O . ASN A 1 110 ? -15.154 11.704 48.991 1.00 62.47 110 ASN A O 1
ATOM 869 N N . LEU A 1 111 ? -16.952 10.362 49.036 1.00 68.06 111 LEU A N 1
ATOM 870 C CA . LEU A 1 111 ? -17.408 10.795 50.354 1.00 68.06 111 LEU A CA 1
ATOM 871 C C . LEU A 1 111 ? -16.506 10.183 51.446 1.00 68.06 111 LEU A C 1
ATOM 873 O O . LEU A 1 111 ? -16.234 8.975 51.386 1.00 68.06 111 LEU A O 1
ATOM 877 N N . PRO A 1 112 ? -16.064 10.974 52.442 1.00 71.12 112 PRO A N 1
ATOM 878 C CA . PRO A 1 112 ? -15.425 10.465 53.652 1.00 71.12 112 PRO A CA 1
ATOM 879 C C . PRO A 1 112 ? -16.253 9.346 54.296 1.00 71.12 112 PRO A C 1
ATOM 881 O O . PRO A 1 112 ? -17.484 9.368 54.262 1.00 71.12 112 PRO A O 1
ATOM 884 N N . ASP A 1 113 ? -15.591 8.359 54.903 1.00 67.19 113 ASP A N 1
ATOM 885 C CA . ASP A 1 113 ? -16.282 7.189 55.466 1.00 67.19 113 ASP A CA 1
ATOM 886 C C . ASP A 1 113 ? -17.267 7.555 56.593 1.00 67.19 113 ASP A C 1
ATOM 888 O O . ASP A 1 113 ? -18.279 6.873 56.767 1.00 67.19 113 ASP A O 1
ATOM 892 N N . GLU A 1 114 ? -17.032 8.662 57.307 1.00 69.56 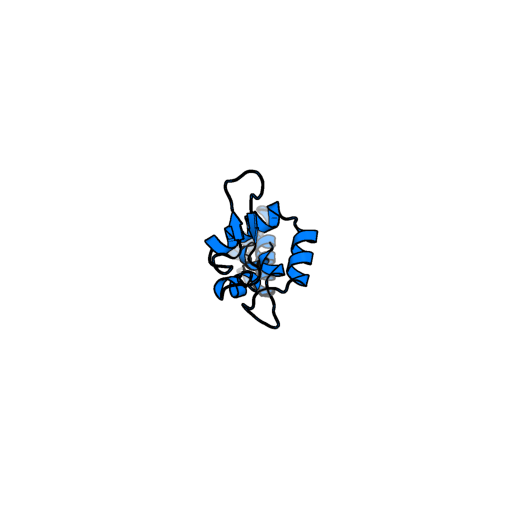114 GLU A N 1
ATOM 893 C CA . GLU A 1 114 ? -17.983 9.204 58.289 1.00 69.56 114 GLU A CA 1
ATOM 894 C C . GLU A 1 114 ? -19.279 9.712 57.642 1.00 69.56 114 GLU A C 1
ATOM 896 O O . GLU A 1 114 ? -20.370 9.449 58.155 1.00 69.56 114 GLU A O 1
ATOM 901 N N . ASP A 1 115 ? -19.186 10.355 56.477 1.00 67.88 115 ASP A N 1
ATOM 902 C CA . ASP A 1 115 ? -20.349 10.881 55.758 1.00 67.88 115 ASP A CA 1
ATOM 903 C C . ASP A 1 115 ? -21.168 9.738 55.149 1.00 67.88 115 ASP A C 1
ATOM 905 O O . ASP A 1 115 ? -22.396 9.725 55.241 1.00 67.88 115 ASP A O 1
ATOM 909 N N . LYS A 1 116 ? -20.503 8.705 54.613 1.00 68.88 116 LYS A N 1
ATOM 910 C CA . LYS A 1 116 ? -21.176 7.481 54.141 1.00 68.88 116 LYS A CA 1
ATOM 911 C C . LYS A 1 116 ? -21.904 6.757 55.268 1.00 68.88 116 LYS A C 1
ATOM 913 O O . LYS A 1 116 ? -23.013 6.269 55.057 1.00 68.88 116 LYS A O 1
ATOM 918 N N . LYS A 1 117 ? -21.294 6.676 56.455 1.00 70.25 117 LYS A N 1
ATOM 919 C CA . LYS A 1 117 ? -21.895 6.031 57.628 1.00 70.25 117 LYS A CA 1
ATOM 920 C C . LYS A 1 117 ? -23.107 6.815 58.131 1.00 70.25 117 LYS A C 1
ATOM 922 O O . LYS A 1 117 ? -24.153 6.216 58.3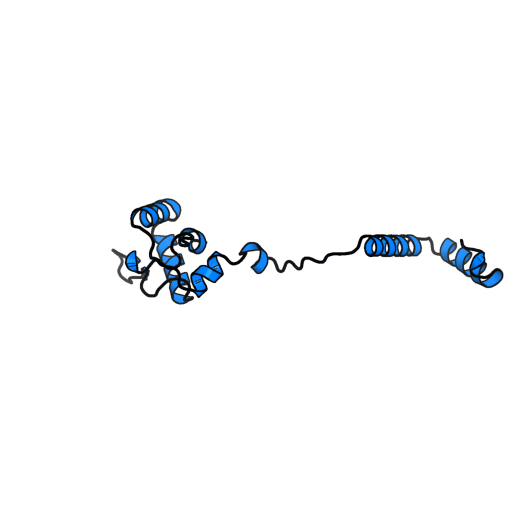50 1.00 70.25 117 LYS A O 1
ATOM 927 N N . THR A 1 118 ? -23.000 8.140 58.195 1.00 70.56 118 THR A N 1
ATOM 928 C CA . THR A 1 118 ? -24.107 9.028 58.579 1.00 70.56 118 THR A CA 1
ATOM 929 C C . THR A 1 118 ? -25.288 8.906 57.613 1.00 70.56 118 THR A C 1
ATOM 931 O O . THR A 1 118 ? -26.428 8.747 58.045 1.00 70.56 118 THR A O 1
ATOM 934 N N . LEU A 1 119 ? -25.028 8.893 56.302 1.00 67.00 119 LEU A N 1
ATOM 935 C CA . LEU A 1 119 ? -26.068 8.700 55.287 1.00 67.00 119 LEU A CA 1
ATOM 936 C C . LEU A 1 119 ? -26.698 7.301 55.366 1.00 67.00 119 LEU A C 1
ATOM 938 O O . LEU A 1 119 ? -27.916 7.169 55.261 1.00 67.00 119 LEU A O 1
ATOM 942 N N . LEU A 1 120 ? -25.899 6.255 55.600 1.00 70.81 120 LEU A N 1
ATOM 943 C CA . LEU A 1 120 ? -26.394 4.886 55.772 1.00 70.81 120 LEU A CA 1
ATOM 944 C C . LEU A 1 120 ? -27.287 4.751 57.014 1.00 70.81 120 LEU A C 1
ATOM 946 O O . LEU A 1 120 ? -28.318 4.079 56.958 1.00 70.81 120 LEU A O 1
ATOM 950 N N . ASP A 1 121 ? -26.901 5.383 58.119 1.00 72.94 121 ASP A N 1
ATOM 951 C CA . ASP A 1 121 ? -27.664 5.366 59.365 1.00 72.94 121 ASP A CA 1
ATOM 952 C C . ASP A 1 121 ? -28.976 6.158 59.208 1.00 72.94 121 ASP A C 1
ATOM 954 O O . ASP A 1 121 ? -30.035 5.671 59.604 1.00 72.94 121 ASP A O 1
ATOM 958 N N . MET A 1 122 ? -28.961 7.287 58.487 1.00 64.56 122 MET A N 1
ATOM 959 C CA . MET A 1 122 ? -30.178 8.031 58.132 1.00 64.56 122 MET A CA 1
ATOM 960 C C . MET A 1 122 ? -31.154 7.219 57.266 1.00 64.56 122 MET A C 1
ATOM 962 O O . MET A 1 122 ? -32.356 7.240 57.533 1.00 64.56 122 MET A O 1
ATOM 966 N N . VAL A 1 123 ? -30.671 6.467 56.267 1.00 72.00 123 VAL A N 1
ATOM 967 C CA . VAL A 1 123 ? -31.530 5.584 55.449 1.00 72.00 123 VAL A CA 1
ATOM 968 C C . VAL A 1 123 ? -32.118 4.445 56.283 1.00 72.00 123 VAL A C 1
ATOM 970 O O . VAL A 1 123 ? -33.278 4.082 56.089 1.00 72.00 123 VAL A O 1
ATOM 973 N N . LYS A 1 124 ? -31.348 3.874 57.216 1.00 71.62 124 LYS A N 1
ATOM 974 C CA . LYS A 1 124 ? -31.827 2.793 58.093 1.00 71.62 124 LYS A CA 1
ATOM 975 C C . LYS A 1 124 ? -32.895 3.264 59.073 1.00 71.62 124 LYS A C 1
ATOM 977 O O . LYS A 1 124 ? -33.840 2.523 59.325 1.00 71.62 124 LYS A O 1
ATOM 982 N N . GLU A 1 125 ? -32.744 4.465 59.625 1.00 71.88 125 GLU A N 1
ATOM 983 C CA . GLU A 1 125 ? -33.679 5.004 60.616 1.00 71.88 125 GLU A CA 1
ATOM 984 C C . GLU A 1 125 ? -34.934 5.616 59.990 1.00 71.88 125 GLU A C 1
ATOM 986 O O . GLU A 1 125 ? -36.018 5.503 60.562 1.00 71.88 125 GLU A O 1
ATOM 991 N N . LYS A 1 126 ? -34.805 6.283 58.836 1.00 72.38 126 LYS A N 1
ATOM 992 C CA . LYS A 1 126 ? -35.875 7.117 58.259 1.00 72.38 126 LYS A CA 1
ATOM 993 C C . LYS A 1 126 ? -36.333 6.688 56.864 1.00 72.38 126 LYS A C 1
ATOM 995 O O . LYS A 1 126 ? -37.253 7.291 56.323 1.00 72.38 126 LYS A O 1
ATOM 1000 N N . GLY A 1 127 ? -35.741 5.636 56.299 1.00 62.34 127 GLY A N 1
ATOM 1001 C CA . GLY A 1 127 ? -36.039 5.162 54.949 1.00 62.34 127 GLY A CA 1
ATOM 1002 C C . GLY A 1 127 ? -35.344 5.978 53.853 1.00 62.34 127 GLY A C 1
ATOM 1003 O O . GLY A 1 127 ? -34.764 7.035 54.097 1.00 62.34 127 GLY A O 1
ATOM 1004 N N . ALA A 1 128 ? -35.392 5.474 52.616 1.00 62.91 128 ALA A N 1
ATOM 1005 C CA . ALA A 1 128 ? -34.671 6.044 51.468 1.00 62.91 128 ALA A CA 1
ATOM 1006 C C . ALA A 1 128 ? -35.113 7.474 51.088 1.00 62.91 128 ALA A C 1
ATOM 1008 O O . ALA A 1 128 ? -34.361 8.196 50.441 1.00 62.91 128 ALA A O 1
ATOM 1009 N N . GLU A 1 129 ? -36.303 7.895 51.520 1.00 64.25 129 GLU A N 1
ATOM 1010 C CA . GLU A 1 129 ? -36.855 9.235 51.280 1.00 64.25 129 GLU A CA 1
ATOM 1011 C C . GLU A 1 129 ? -36.113 10.341 52.052 1.00 64.25 129 GLU A C 1
ATOM 1013 O O . GLU A 1 129 ? -36.255 11.516 51.733 1.00 64.25 129 GLU A O 1
ATOM 1018 N N . ALA A 1 130 ? -35.294 9.984 53.048 1.00 55.47 130 ALA A N 1
ATOM 1019 C CA . ALA A 1 130 ? -34.561 10.936 53.881 1.00 55.47 130 ALA A CA 1
ATOM 1020 C C . ALA A 1 130 ? -33.220 11.419 53.283 1.00 55.47 130 ALA A C 1
ATOM 1022 O O . ALA A 1 130 ? -32.540 12.223 53.921 1.00 55.47 130 ALA A O 1
ATOM 1023 N N . VAL A 1 131 ? -32.816 10.912 52.109 1.00 52.94 131 VAL A N 1
ATOM 1024 C CA . VAL A 1 131 ? -31.498 11.170 51.481 1.00 52.94 131 VAL A CA 1
ATOM 1025 C C . VAL A 1 131 ? -31.636 11.750 50.059 1.00 52.94 131 VAL A C 1
ATOM 1027 O O . VAL A 1 131 ? -30.780 11.542 49.202 1.00 52.94 131 VAL A O 1
ATOM 1030 N N . VAL A 1 132 ? -32.722 12.486 49.801 1.00 49.47 132 VAL A N 1
ATOM 1031 C CA . VAL A 1 132 ? -32.973 13.210 48.537 1.00 49.47 132 VAL A CA 1
ATOM 1032 C C . VAL A 1 132 ? -32.706 14.700 48.701 1.00 49.47 132 VAL A C 1
ATOM 1034 O O . VAL A 1 132 ? -33.194 15.272 49.700 1.00 49.47 132 VAL A O 1
#

Nearest PDB structures (foldseek):
  9atx-assembly1_A  TM=2.672E-01  e=6.266E+00  Bacillus anthracis str. Ames

Solvent-accessible surface area (backbone atoms only — not comparable to full-atom values): 7676 Å² total; per-residue (Å²): 117,69,59,53,79,51,57,43,85,92,49,71,54,45,44,53,50,71,68,57,50,52,51,47,39,74,74,55,32,64,72,52,48,47,54,51,44,44,52,34,27,75,69,54,26,26,34,78,66,24,42,45,80,45,97,44,94,90,56,50,60,49,78,32,54,88,28,42,11,32,28,74,64,20,49,52,58,47,68,40,56,67,60,61,72,72,41,90,72,76,89,76,87,76,59,70,68,58,55,53,52,50,52,51,52,52,56,64,66,69,47,56,71,67,57,51,49,52,53,52,50,44,34,73,77,62,35,76,80,70,79,118

Mean predicted aligned error: 15.29 Å

Secondary structure (DSSP, 8-state):
-GGGTS--SSSTTPPPPHHHHHHHHHHH-HHHHHHHHHHHHHTTSB-TTSEEE-SSTT--EEE-GGG--B-HHHHHHHHS-TTTTTTT-------HHHHHHHHHHHHHHTS-HHHHHHHHHHHHHH-GGGG-